Protein AF-A0A7C9AA60-F1 (afdb_monomer_lite)

Organism: Opuntia streptacantha (NCBI:txid393608)

Sequence (147 aa):
KLLANQEEDEIRQLATLLIEKQLRKLEIKLSYFTEMEHGIMKVREQLERSRQKLFSERAQIIASRLGLSASSSRVLPSSFPMNRMPPALLSSMLRPPMTMAAQRPSVPRPVMTLAPLTANTAVPPEASGVSMQPSASEKPSASVGTN

Foldseek 3Di:
DVVVVVVVVVVVVVVVVVVVVVVVVVVVVVVVVVVVVVVVVVVVVVVVVVVVVVVVVVVCVVCVVVVVHPPDDPDDDDDDDDDDDDPPDDPPDDDDDDDDDPDDPDDDDDDDPDDDDDDDDDDDDDDDDDDDDDDDDDDDDDDDDDD

Structure (mmCIF, N/CA/C/O backbone):
data_AF-A0A7C9AA60-F1
#
_entry.id   AF-A0A7C9AA60-F1
#
loop_
_atom_site.group_PDB
_atom_site.id
_atom_site.type_symbol
_atom_site.label_atom_id
_atom_site.label_alt_id
_atom_site.label_comp_id
_atom_site.label_asym_id
_atom_site.label_entity_id
_atom_site.label_seq_id
_atom_site.pdbx_PDB_ins_code
_atom_site.Cartn_x
_atom_site.Cartn_y
_atom_site.Cartn_z
_atom_site.occupancy
_atom_site.B_iso_or_equiv
_atom_site.auth_seq_id
_atom_site.auth_comp_id
_atom_site.auth_asym_id
_atom_site.auth_atom_id
_atom_site.pdb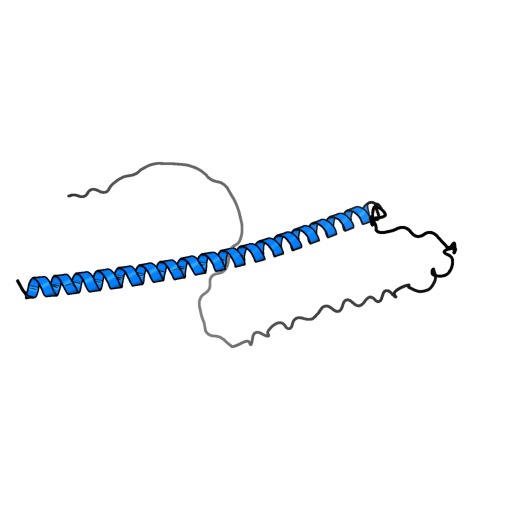x_PDB_model_num
ATOM 1 N N . LYS A 1 1 ? 27.896 5.369 -37.704 1.00 73.44 1 LYS A N 1
ATOM 2 C CA . LYS A 1 1 ? 26.436 5.639 -37.752 1.00 73.44 1 LYS A CA 1
ATOM 3 C C . LYS A 1 1 ? 25.629 4.430 -37.284 1.00 73.44 1 LYS A C 1
ATOM 5 O O . LYS A 1 1 ? 24.898 4.590 -36.330 1.00 73.44 1 LYS A O 1
ATOM 10 N N . LEU A 1 2 ? 25.827 3.229 -37.845 1.00 90.94 2 LEU A N 1
ATOM 11 C CA . LEU A 1 2 ? 25.106 2.019 -37.407 1.00 90.94 2 LEU A CA 1
ATOM 12 C C . LEU A 1 2 ? 25.273 1.696 -35.907 1.00 90.94 2 LEU A C 1
ATOM 14 O O . LEU A 1 2 ? 24.281 1.472 -35.231 1.00 90.94 2 LEU A O 1
ATOM 18 N N . LEU A 1 3 ? 26.506 1.750 -35.385 1.00 94.75 3 LEU A N 1
ATOM 19 C CA . LEU A 1 3 ? 26.777 1.504 -33.958 1.00 94.75 3 LEU A CA 1
ATOM 20 C C . LEU A 1 3 ? 26.076 2.506 -33.030 1.00 94.75 3 LEU A C 1
ATOM 22 O O . LEU A 1 3 ? 25.546 2.112 -32.004 1.00 94.75 3 LEU A O 1
ATOM 26 N N . ALA A 1 4 ? 26.033 3.782 -33.421 1.00 96.38 4 ALA A N 1
ATOM 27 C CA . ALA A 1 4 ? 25.366 4.815 -32.632 1.00 96.38 4 ALA A CA 1
ATOM 28 C C . ALA A 1 4 ? 23.845 4.596 -32.573 1.00 96.38 4 ALA A C 1
ATOM 30 O O . ALA A 1 4 ? 23.244 4.793 -31.527 1.00 96.38 4 ALA A O 1
ATOM 31 N N . ASN A 1 5 ? 23.231 4.136 -33.670 1.00 97.12 5 ASN A N 1
ATOM 32 C CA . ASN A 1 5 ? 21.804 3.804 -33.681 1.00 97.12 5 ASN A CA 1
ATOM 33 C C . ASN A 1 5 ? 21.502 2.584 -32.795 1.00 97.12 5 ASN A C 1
ATOM 35 O O . ASN A 1 5 ? 20.514 2.582 -32.075 1.00 97.12 5 ASN A O 1
ATOM 39 N N . GLN A 1 6 ? 22.373 1.569 -32.826 1.00 97.69 6 GLN A N 1
ATOM 40 C CA . GLN A 1 6 ? 22.241 0.389 -31.969 1.00 97.69 6 GLN A CA 1
ATOM 41 C C . GLN A 1 6 ? 22.326 0.761 -30.481 1.00 97.69 6 GLN A C 1
ATOM 43 O O . GLN A 1 6 ? 21.500 0.323 -29.688 1.00 97.69 6 GLN A O 1
ATOM 48 N N . GLU A 1 7 ? 23.297 1.599 -30.109 1.00 97.81 7 GLU A N 1
ATOM 49 C CA . GLU A 1 7 ? 23.433 2.103 -28.739 1.00 97.81 7 GLU A CA 1
ATOM 50 C C . GLU A 1 7 ? 22.206 2.925 -28.317 1.00 97.81 7 GLU A C 1
ATOM 52 O O . GLU A 1 7 ? 21.698 2.771 -27.208 1.00 97.81 7 GLU A O 1
ATOM 57 N N . GLU A 1 8 ? 21.683 3.767 -29.211 1.00 97.81 8 GLU A N 1
ATOM 58 C CA . GLU A 1 8 ? 20.472 4.539 -28.945 1.00 97.81 8 GLU A CA 1
ATOM 59 C C . GLU A 1 8 ? 19.259 3.631 -28.683 1.00 97.81 8 GLU A C 1
ATOM 61 O O . GLU A 1 8 ? 18.497 3.877 -27.743 1.00 97.81 8 GLU A O 1
ATOM 66 N N . ASP A 1 9 ? 19.099 2.558 -29.456 1.00 98.19 9 ASP A N 1
ATOM 67 C CA . ASP A 1 9 ? 18.027 1.581 -29.257 1.00 98.19 9 ASP A CA 1
ATOM 68 C C . ASP A 1 9 ? 18.186 0.811 -27.935 1.00 98.19 9 ASP A C 1
ATOM 70 O O . ASP A 1 9 ? 17.203 0.612 -27.215 1.00 98.19 9 ASP A O 1
ATOM 74 N N . GLU A 1 10 ? 19.412 0.449 -27.551 1.00 98.38 10 GLU A N 1
ATOM 75 C CA . GLU A 1 10 ? 19.703 -0.186 -26.259 1.00 98.38 10 GLU A CA 1
ATOM 76 C C . GLU A 1 10 ? 19.392 0.743 -25.079 1.00 98.38 10 GLU A C 1
ATOM 78 O O . GLU A 1 10 ? 18.763 0.323 -24.101 1.00 98.38 10 GLU A O 1
ATOM 83 N N . ILE A 1 11 ? 19.756 2.025 -25.178 1.00 98.50 11 ILE A N 1
ATOM 84 C CA . ILE A 1 11 ? 19.422 3.039 -24.170 1.00 98.50 11 ILE A CA 1
ATOM 85 C C . ILE A 1 11 ? 17.905 3.190 -24.056 1.00 98.50 11 ILE A C 1
ATOM 87 O O . ILE A 1 11 ? 17.373 3.211 -22.942 1.00 98.50 11 ILE A O 1
ATOM 91 N N . ARG A 1 12 ? 17.188 3.262 -25.184 1.00 98.56 12 ARG A N 1
ATOM 92 C CA . ARG A 1 12 ? 15.719 3.345 -25.198 1.00 98.56 12 ARG A CA 1
ATOM 93 C C . ARG A 1 12 ? 15.087 2.113 -24.556 1.00 98.56 12 ARG A C 1
ATOM 95 O O . ARG A 1 12 ? 14.183 2.258 -23.734 1.00 98.56 12 ARG A O 1
ATOM 102 N N . GLN A 1 13 ? 15.574 0.914 -24.871 1.00 98.69 13 GLN A N 1
ATOM 103 C CA . GLN A 1 13 ? 15.080 -0.327 -24.275 1.00 98.69 13 GLN A CA 1
ATOM 104 C C . GLN A 1 13 ? 15.310 -0.350 -22.760 1.00 98.69 13 GLN A C 1
ATOM 106 O O . GLN A 1 13 ? 14.400 -0.686 -21.996 1.00 98.69 13 GLN A O 1
ATOM 111 N N . LEU A 1 14 ? 16.503 0.045 -22.313 1.00 98.75 14 LEU A N 1
ATOM 112 C CA . LEU A 1 14 ? 16.834 0.106 -20.895 1.00 98.75 14 LEU A CA 1
ATOM 113 C C . LEU A 1 14 ? 15.979 1.146 -20.161 1.00 98.75 14 LEU A C 1
ATOM 115 O O . LEU A 1 14 ? 15.502 0.871 -19.058 1.00 98.75 14 LEU A O 1
ATOM 119 N N . ALA A 1 15 ? 15.748 2.310 -20.770 1.00 98.81 15 ALA A N 1
ATOM 120 C CA . ALA A 1 15 ? 14.892 3.354 -20.220 1.00 98.81 15 ALA A CA 1
ATOM 121 C C . ALA A 1 15 ? 13.445 2.867 -20.055 1.00 98.81 15 ALA A C 1
ATOM 123 O O . ALA A 1 15 ? 12.875 3.027 -18.975 1.00 98.81 15 ALA A O 1
ATOM 124 N N . THR A 1 16 ? 12.876 2.202 -21.066 1.00 98.75 16 THR A N 1
ATOM 125 C CA . THR A 1 16 ? 11.539 1.593 -20.971 1.00 98.75 16 THR A CA 1
ATOM 126 C C . THR A 1 16 ? 11.479 0.565 -19.844 1.00 98.75 16 THR A C 1
ATOM 128 O O . THR A 1 16 ? 10.604 0.650 -18.982 1.00 98.75 16 THR A O 1
ATOM 131 N N . LEU A 1 17 ? 12.451 -0.351 -19.770 1.00 98.75 17 LEU A N 1
ATOM 132 C CA . LEU A 1 17 ? 12.504 -1.363 -18.711 1.00 98.75 17 LEU A CA 1
ATOM 133 C C . LEU A 1 17 ? 12.617 -0.733 -17.314 1.00 98.75 17 LEU A C 1
ATOM 135 O O . LEU A 1 17 ? 12.026 -1.224 -16.347 1.00 98.75 17 LEU A O 1
ATOM 139 N N . LEU A 1 18 ? 13.392 0.345 -17.183 1.00 98.88 18 LEU A N 1
ATOM 140 C CA . LEU A 1 18 ? 13.520 1.081 -15.932 1.00 98.88 18 LEU A CA 1
ATOM 141 C C . LEU A 1 18 ? 12.183 1.710 -15.534 1.00 98.88 18 LEU A C 1
ATOM 143 O O . LEU A 1 18 ? 11.768 1.545 -14.387 1.00 98.88 18 LEU A O 1
ATOM 147 N N . ILE A 1 19 ? 11.501 2.382 -16.466 1.00 98.81 19 ILE A N 1
ATOM 148 C CA . ILE A 1 19 ? 10.189 2.999 -16.234 1.00 98.81 19 ILE A CA 1
ATOM 149 C C . ILE A 1 19 ? 9.179 1.943 -15.786 1.00 98.81 19 ILE A C 1
ATOM 151 O O . ILE A 1 19 ? 8.542 2.120 -14.749 1.00 98.81 19 ILE A O 1
ATOM 155 N N . GLU A 1 20 ? 9.085 0.815 -16.490 1.00 98.81 20 GLU A N 1
ATOM 156 C CA . GLU A 1 20 ? 8.181 -0.285 -16.133 1.00 98.81 20 GLU A CA 1
ATOM 157 C C . GLU A 1 20 ? 8.448 -0.819 -14.722 1.00 98.81 20 GLU A C 1
ATOM 159 O O . GLU A 1 20 ? 7.523 -1.020 -13.930 1.00 98.81 20 GLU A O 1
ATOM 164 N N . LYS A 1 21 ? 9.722 -1.021 -14.364 1.00 98.81 21 LYS A N 1
ATOM 165 C CA . LYS A 1 21 ? 10.095 -1.478 -13.019 1.00 98.81 21 LYS A CA 1
ATOM 166 C C . LYS A 1 21 ? 9.738 -0.455 -11.946 1.00 98.81 21 LYS A C 1
ATOM 168 O O . LYS A 1 21 ? 9.268 -0.848 -10.877 1.00 98.81 21 LYS A O 1
ATOM 173 N N . GLN A 1 22 ? 9.962 0.835 -12.200 1.00 98.88 22 GLN A N 1
ATOM 174 C CA . GLN A 1 22 ? 9.597 1.882 -11.244 1.00 98.88 22 GLN A CA 1
ATOM 175 C C . GLN A 1 22 ? 8.081 2.004 -11.099 1.00 98.88 22 GLN A C 1
ATOM 177 O O . GLN A 1 22 ? 7.600 2.125 -9.973 1.00 98.88 22 GLN A O 1
ATOM 182 N N . LEU A 1 23 ? 7.329 1.889 -12.194 1.00 98.88 23 LEU A N 1
ATOM 183 C CA . LEU A 1 23 ? 5.871 1.893 -12.158 1.00 98.88 23 LEU A CA 1
ATOM 184 C C . LEU A 1 23 ? 5.347 0.727 -11.316 1.00 98.88 23 LEU A C 1
ATOM 186 O O . LEU A 1 23 ? 4.635 0.957 -10.342 1.00 98.88 23 LEU A O 1
ATOM 190 N N . ARG A 1 24 ? 5.817 -0.498 -11.579 1.00 98.88 24 ARG A N 1
ATOM 191 C CA . ARG A 1 24 ? 5.449 -1.682 -10.784 1.00 98.88 24 ARG A CA 1
ATOM 192 C C . ARG A 1 24 ? 5.780 -1.513 -9.301 1.00 98.88 24 ARG A C 1
ATOM 194 O O . ARG A 1 24 ? 5.014 -1.914 -8.429 1.00 98.88 24 ARG A O 1
ATOM 201 N N . LYS A 1 25 ? 6.927 -0.906 -8.986 1.00 98.88 25 LYS A N 1
ATOM 202 C CA . LYS A 1 25 ? 7.321 -0.623 -7.599 1.00 98.88 25 LYS A CA 1
ATOM 203 C C . LYS A 1 25 ? 6.346 0.343 -6.917 1.00 98.88 25 LYS A C 1
ATOM 205 O O . LYS A 1 25 ? 6.072 0.174 -5.728 1.00 98.88 25 LYS A O 1
ATOM 210 N N . LEU A 1 26 ? 5.840 1.346 -7.637 1.00 98.88 26 LEU A N 1
ATOM 211 C CA . LEU A 1 26 ? 4.831 2.273 -7.122 1.00 98.88 26 LEU A CA 1
ATOM 212 C C . LEU A 1 26 ? 3.471 1.595 -6.958 1.00 98.88 26 LEU A C 1
ATOM 214 O O . LEU A 1 26 ? 2.864 1.757 -5.906 1.00 98.88 26 LEU A O 1
ATOM 218 N N . GLU A 1 27 ? 3.038 0.789 -7.925 1.00 98.69 27 GLU A N 1
ATOM 219 C CA . GLU A 1 27 ? 1.785 0.024 -7.851 1.00 98.69 27 GLU A CA 1
ATOM 220 C C . GLU A 1 27 ? 1.746 -0.872 -6.608 1.00 98.69 27 GLU A C 1
ATOM 222 O O . GLU A 1 27 ? 0.802 -0.809 -5.820 1.00 98.69 27 GLU A O 1
ATOM 227 N N . ILE A 1 28 ? 2.817 -1.636 -6.367 1.00 98.81 28 ILE A N 1
ATOM 228 C CA . ILE A 1 28 ? 2.934 -2.494 -5.179 1.00 98.81 28 ILE A CA 1
ATOM 229 C C . ILE A 1 28 ? 2.897 -1.654 -3.898 1.00 98.81 28 ILE A C 1
ATOM 231 O O . ILE A 1 28 ? 2.203 -1.999 -2.942 1.00 98.81 28 ILE A O 1
ATOM 235 N N . LYS A 1 29 ? 3.633 -0.536 -3.863 1.00 98.81 29 LYS A N 1
ATOM 236 C CA . LYS A 1 29 ? 3.668 0.336 -2.684 1.00 98.81 29 LYS A CA 1
ATOM 237 C C . LYS A 1 29 ? 2.288 0.935 -2.387 1.00 98.81 29 LYS A C 1
ATOM 239 O O . LYS A 1 29 ? 1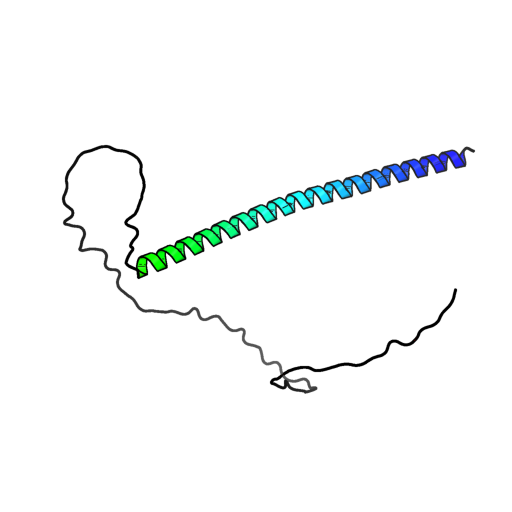.908 1.002 -1.223 1.00 98.81 29 LYS A O 1
ATOM 244 N N . LEU A 1 30 ? 1.545 1.349 -3.413 1.00 98.88 30 LEU A N 1
ATOM 245 C CA . LEU A 1 30 ? 0.189 1.881 -3.265 1.00 98.88 30 LEU A CA 1
ATOM 246 C C . LEU A 1 30 ? -0.783 0.813 -2.754 1.00 98.88 30 LEU A C 1
ATOM 248 O O . LEU A 1 30 ? -1.518 1.092 -1.811 1.00 98.88 30 LEU A O 1
ATOM 252 N N . SER A 1 31 ? -0.721 -0.416 -3.281 1.00 98.69 31 SER A N 1
ATOM 253 C CA . SER A 1 31 ? -1.513 -1.545 -2.763 1.00 98.69 31 SER A CA 1
ATOM 254 C C . SER A 1 31 ? -1.274 -1.760 -1.268 1.00 98.69 31 SER A C 1
ATOM 256 O O . SER A 1 31 ? -2.220 -1.863 -0.489 1.00 98.69 31 SER A O 1
ATOM 258 N N . TYR A 1 32 ? -0.007 -1.738 -0.845 1.00 98.69 32 TYR A N 1
ATOM 259 C CA . TYR A 1 32 ? 0.349 -1.899 0.563 1.00 98.69 32 TYR A CA 1
ATOM 260 C C . TYR A 1 32 ? -0.210 -0.777 1.451 1.00 98.69 32 TYR A C 1
ATOM 262 O O . TYR A 1 32 ? -0.674 -1.039 2.561 1.00 98.69 32 TYR A O 1
ATOM 270 N N . PHE A 1 33 ? -0.203 0.474 0.975 1.00 98.81 33 PHE A N 1
ATOM 271 C CA . PHE A 1 33 ? -0.826 1.579 1.707 1.00 98.81 33 PHE A CA 1
ATOM 272 C C . PHE A 1 33 ? -2.326 1.351 1.903 1.00 98.81 33 PHE A C 1
ATOM 274 O O . PHE A 1 33 ? -2.807 1.506 3.022 1.00 98.81 33 PHE A O 1
ATOM 281 N N . THR A 1 34 ? -3.043 0.906 0.871 1.00 98.56 34 THR A N 1
ATOM 282 C CA . THR A 1 34 ? -4.476 0.593 0.975 1.00 98.56 34 THR A CA 1
ATOM 283 C C . THR A 1 34 ? -4.750 -0.547 1.963 1.00 98.56 34 THR A C 1
ATOM 285 O O . THR A 1 34 ? -5.676 -0.466 2.773 1.00 98.56 34 THR A O 1
ATOM 288 N N . GLU A 1 35 ? -3.931 -1.600 1.958 1.00 98.50 35 GLU A N 1
ATOM 289 C CA . GLU A 1 35 ? -4.039 -2.696 2.930 1.00 98.50 35 GLU A CA 1
ATOM 290 C C . GLU A 1 35 ? -3.802 -2.214 4.369 1.00 98.50 35 GLU A C 1
ATOM 292 O O . GLU A 1 35 ? -4.537 -2.586 5.292 1.00 98.50 35 GLU A O 1
ATOM 297 N N . MET A 1 36 ? -2.808 -1.346 4.567 1.00 98.75 36 MET A N 1
ATOM 298 C CA . MET A 1 36 ? -2.508 -0.750 5.866 1.00 98.75 36 MET A CA 1
ATOM 299 C C . MET A 1 36 ? -3.638 0.169 6.347 1.00 98.75 36 MET A C 1
ATOM 301 O O . MET A 1 36 ? -4.022 0.089 7.513 1.00 98.75 36 MET A O 1
ATOM 305 N N . GLU A 1 37 ? -4.204 1.004 5.473 1.00 98.56 37 GLU A N 1
ATOM 306 C CA . GLU A 1 37 ? -5.353 1.863 5.787 1.00 98.56 37 GLU A CA 1
ATOM 307 C C . GLU A 1 37 ? -6.557 1.037 6.249 1.00 98.56 37 GLU A C 1
ATOM 309 O O . GLU A 1 37 ? -7.158 1.340 7.284 1.00 98.56 37 GLU A O 1
ATOM 314 N N . HIS A 1 38 ? -6.858 -0.066 5.560 1.00 98.69 38 HIS A N 1
ATOM 315 C CA . HIS A 1 38 ? -7.899 -1.008 5.983 1.00 98.69 38 HIS A CA 1
ATOM 316 C C . HIS A 1 38 ? -7.605 -1.623 7.357 1.00 98.69 38 HIS A C 1
ATOM 318 O O . HIS A 1 38 ? -8.492 -1.724 8.211 1.00 98.69 38 HIS A O 1
ATOM 324 N N . GLY A 1 39 ? -6.350 -2.005 7.605 1.00 98.69 39 GLY A N 1
ATOM 325 C CA . GLY A 1 39 ? -5.897 -2.486 8.910 1.00 98.69 39 GLY A CA 1
ATOM 326 C C . GLY A 1 39 ? -6.121 -1.456 10.021 1.00 98.69 39 GLY A C 1
ATOM 327 O O . GLY A 1 39 ? -6.712 -1.775 11.057 1.00 98.69 39 GLY A O 1
ATOM 328 N N . ILE A 1 40 ? -5.725 -0.204 9.788 1.00 98.75 40 ILE A N 1
ATOM 329 C CA . ILE A 1 40 ? -5.906 0.913 10.725 1.00 98.75 40 ILE A CA 1
ATOM 330 C C . ILE A 1 40 ? -7.394 1.167 10.987 1.00 98.75 40 ILE A C 1
ATOM 332 O O . ILE A 1 40 ? -7.787 1.335 12.143 1.00 98.75 40 ILE A O 1
ATOM 336 N N . MET A 1 41 ? -8.240 1.143 9.952 1.00 98.62 41 MET A N 1
ATOM 337 C CA . MET A 1 41 ? -9.689 1.306 10.105 1.00 98.62 41 MET A CA 1
ATOM 338 C C . MET A 1 41 ? -10.288 0.243 11.028 1.00 98.62 41 MET A C 1
ATOM 340 O O . MET A 1 41 ? -11.047 0.585 11.938 1.00 98.62 41 MET A O 1
ATOM 344 N N . LYS A 1 42 ? -9.905 -1.027 10.859 1.00 98.56 42 LYS A N 1
ATOM 345 C CA . LYS A 1 42 ? -10.358 -2.119 11.734 1.00 98.56 42 LYS A CA 1
ATOM 346 C C . LYS A 1 42 ? -9.907 -1.924 13.176 1.00 98.56 42 LYS A C 1
ATOM 348 O O . LYS A 1 42 ? -10.713 -2.082 14.091 1.00 98.56 42 LYS A O 1
ATOM 353 N N . VAL A 1 43 ? -8.641 -1.570 13.397 1.00 98.69 43 VAL A N 1
ATOM 354 C CA . VAL A 1 43 ? -8.112 -1.328 14.750 1.00 98.69 43 VAL A CA 1
ATOM 355 C C . VAL A 1 43 ? -8.841 -0.161 15.414 1.00 98.69 43 VAL A C 1
ATOM 357 O O . VAL A 1 43 ? -9.265 -0.284 16.563 1.00 98.69 43 VAL A O 1
ATOM 360 N N . ARG A 1 44 ? -9.060 0.939 14.686 1.00 98.62 44 ARG A N 1
ATOM 361 C CA . ARG A 1 44 ? -9.828 2.094 15.168 1.00 98.62 44 ARG A CA 1
ATOM 362 C C . ARG A 1 44 ? -11.248 1.702 15.567 1.00 98.62 44 ARG A C 1
ATOM 364 O O . ARG A 1 44 ? -11.720 2.117 16.621 1.00 98.62 44 ARG A O 1
ATOM 371 N N . GLU A 1 45 ? -11.923 0.896 14.757 1.00 98.56 45 GLU A N 1
ATOM 372 C CA . GLU A 1 45 ? -13.279 0.436 15.053 1.00 98.56 45 GLU A CA 1
ATOM 373 C C . GLU A 1 45 ? -13.322 -0.444 16.315 1.00 98.56 45 GLU A C 1
ATOM 375 O O . GLU A 1 45 ? -14.178 -0.256 17.179 1.00 98.56 45 GLU A O 1
ATOM 380 N N . GLN A 1 46 ? -12.372 -1.374 16.471 1.00 98.62 46 GLN A N 1
ATOM 381 C CA . GLN A 1 46 ? -12.260 -2.197 17.682 1.00 98.62 46 GLN A CA 1
ATOM 382 C C . GLN A 1 46 ? -11.987 -1.351 18.929 1.00 98.62 46 GLN A C 1
ATOM 384 O O . GLN A 1 46 ? -12.615 -1.563 19.970 1.00 98.62 46 GLN A O 1
ATOM 389 N N . LEU A 1 47 ? -11.087 -0.372 18.815 1.00 98.81 47 LEU A N 1
ATOM 390 C CA . LEU A 1 47 ? -10.778 0.567 19.886 1.00 98.81 47 LEU A CA 1
ATOM 391 C C . LEU A 1 47 ? -12.031 1.336 20.315 1.00 98.81 47 LEU A C 1
ATOM 393 O O . LEU A 1 47 ? -12.334 1.386 21.506 1.00 98.81 47 LEU A O 1
ATOM 397 N N . GLU A 1 48 ? -12.781 1.892 19.363 1.00 98.62 48 GLU A N 1
ATOM 398 C CA . GLU A 1 48 ? -13.972 2.687 19.665 1.00 98.62 48 GLU A CA 1
ATOM 399 C C . GLU A 1 48 ? -15.082 1.834 20.294 1.00 98.62 48 GLU A C 1
ATOM 401 O O . GLU A 1 48 ? -15.706 2.251 21.270 1.00 98.62 48 GLU A O 1
ATOM 406 N N . ARG A 1 49 ? -15.279 0.593 19.826 1.00 98.62 49 ARG A N 1
ATOM 407 C CA . ARG A 1 49 ? -16.220 -0.343 20.467 1.00 98.62 49 ARG A CA 1
ATOM 408 C C . ARG A 1 49 ? -15.820 -0.663 21.908 1.00 98.62 49 ARG A C 1
ATOM 410 O O . ARG A 1 49 ? -16.674 -0.649 22.794 1.00 98.62 49 ARG A O 1
ATOM 417 N N . SER A 1 50 ? -14.537 -0.929 22.158 1.00 98.62 50 SER A N 1
ATOM 418 C CA . SER A 1 50 ? -14.021 -1.194 23.509 1.00 98.62 50 SER A CA 1
ATOM 419 C C . SER A 1 50 ? -14.184 0.024 24.423 1.00 98.62 50 SER A C 1
ATOM 421 O O . SER A 1 50 ? -14.668 -0.091 25.552 1.00 98.62 50 SER A O 1
ATOM 423 N N . ARG A 1 51 ? -13.875 1.217 23.902 1.00 98.69 51 ARG A N 1
ATOM 424 C CA . ARG A 1 51 ? -14.074 2.501 24.579 1.00 98.69 51 ARG A CA 1
ATOM 425 C C . ARG A 1 51 ? -15.538 2.699 24.974 1.00 98.69 51 ARG A C 1
ATOM 427 O O . ARG A 1 51 ? -15.814 2.976 26.140 1.00 98.69 51 ARG A O 1
ATOM 434 N N . GLN A 1 52 ? -16.473 2.511 24.043 1.00 98.62 52 GLN A N 1
ATOM 435 C CA . GLN A 1 52 ? -17.905 2.655 24.310 1.00 98.62 52 GLN A CA 1
ATOM 436 C C . GLN A 1 52 ? -18.400 1.646 25.351 1.00 98.62 52 GLN A C 1
ATOM 438 O O . GLN A 1 52 ? -19.150 2.012 26.258 1.00 98.62 52 GLN A O 1
ATOM 443 N N . LYS A 1 53 ? -17.942 0.391 25.266 1.00 98.44 53 LYS A N 1
ATOM 444 C CA . LYS A 1 53 ? -18.253 -0.643 26.257 1.00 98.44 53 LYS A CA 1
ATOM 445 C C . LYS A 1 53 ? -17.797 -0.215 27.652 1.00 98.44 53 LYS A C 1
ATOM 447 O O . LYS A 1 53 ? -18.617 -0.193 28.568 1.00 98.44 53 LYS A O 1
ATOM 452 N N . LEU A 1 54 ? -16.548 0.226 27.797 1.00 98.50 54 LEU A N 1
ATOM 453 C CA . LEU A 1 54 ? -16.014 0.697 29.075 1.00 98.50 54 LEU A CA 1
ATOM 454 C C . LEU A 1 54 ? -16.811 1.884 29.638 1.00 98.50 54 LEU A C 1
ATOM 456 O O . LEU A 1 54 ? -17.093 1.924 30.835 1.00 98.50 54 LEU A O 1
ATOM 460 N N . PHE A 1 55 ? -17.197 2.850 28.799 1.00 98.38 55 PHE A N 1
ATOM 461 C CA . PHE A 1 55 ? -18.036 3.967 29.241 1.00 98.38 55 PHE A CA 1
ATOM 462 C C . PHE A 1 55 ? -19.421 3.512 29.697 1.00 98.38 55 PHE A C 1
ATOM 464 O O . PHE A 1 55 ? -19.904 3.990 30.724 1.00 98.38 55 PHE A O 1
ATOM 471 N N . SER A 1 56 ? -20.037 2.568 28.985 1.00 97.75 56 SER A N 1
ATOM 472 C CA . SER A 1 56 ? -21.336 2.015 29.369 1.00 97.75 56 SER A CA 1
ATOM 473 C C . SER A 1 56 ? -21.274 1.258 30.700 1.00 97.75 56 SER A C 1
ATOM 475 O O . SER A 1 56 ? -22.125 1.470 31.562 1.00 97.75 56 SER A O 1
ATOM 477 N N . GLU A 1 57 ? -20.224 0.462 30.924 1.00 97.62 57 GLU A N 1
ATOM 478 C CA . GLU A 1 57 ? -19.988 -0.245 32.186 1.00 97.62 57 GLU A CA 1
ATOM 479 C C . GLU A 1 57 ? -19.784 0.746 33.334 1.00 97.62 57 GLU A C 1
ATOM 481 O O . GLU A 1 57 ? -20.413 0.629 34.386 1.00 97.62 57 GLU A O 1
ATOM 486 N N . ARG A 1 58 ? -18.969 1.787 33.118 1.00 97.75 58 ARG A N 1
ATOM 487 C CA . ARG A 1 58 ? -18.774 2.864 34.098 1.00 97.75 58 ARG A CA 1
ATOM 488 C C . ARG A 1 58 ? -20.087 3.566 34.440 1.00 97.75 58 ARG A C 1
ATOM 490 O O . ARG A 1 58 ? -20.359 3.782 35.619 1.00 97.75 58 ARG A O 1
ATOM 497 N N . ALA A 1 59 ? -20.915 3.883 33.446 1.00 96.25 59 ALA A N 1
ATOM 498 C CA . ALA A 1 59 ? -22.217 4.506 33.667 1.00 96.25 59 ALA A CA 1
ATOM 499 C C . ALA A 1 59 ? -23.154 3.600 34.485 1.00 96.25 59 ALA A C 1
ATOM 501 O O . ALA A 1 59 ? -23.793 4.076 35.421 1.00 96.25 59 ALA A O 1
ATOM 502 N N . GLN A 1 60 ? -23.184 2.292 34.205 1.00 95.69 60 GLN A N 1
ATOM 503 C CA . GLN A 1 60 ? -23.977 1.319 34.969 1.00 95.69 60 GLN A CA 1
ATOM 504 C C . GLN A 1 60 ? -23.501 1.178 36.422 1.00 95.69 60 GLN A C 1
ATOM 506 O O . GLN A 1 60 ? -24.322 1.099 37.340 1.00 95.69 60 GLN A O 1
ATOM 511 N N . ILE A 1 61 ? -22.186 1.194 36.663 1.00 95.81 61 ILE A N 1
ATOM 512 C CA . ILE A 1 61 ? -21.619 1.175 38.021 1.00 95.81 61 ILE A CA 1
ATOM 513 C C . ILE A 1 61 ? -22.026 2.436 38.795 1.00 95.81 61 ILE A C 1
ATOM 515 O O . ILE A 1 61 ? -22.385 2.351 39.966 1.00 95.81 61 ILE A O 1
ATOM 519 N N . ILE A 1 62 ? -21.995 3.611 38.164 1.00 96.06 62 ILE A N 1
ATOM 520 C CA . ILE A 1 62 ? -22.401 4.866 38.815 1.00 96.06 62 ILE A CA 1
ATOM 521 C C . ILE A 1 62 ? -23.906 4.855 39.106 1.00 96.06 62 ILE A C 1
ATOM 523 O O . ILE A 1 62 ? -24.316 5.151 40.227 1.00 96.06 62 ILE A O 1
ATOM 527 N N . ALA A 1 63 ? -24.724 4.458 38.131 1.00 94.38 63 ALA A N 1
ATOM 528 C CA . ALA A 1 63 ? -26.176 4.402 38.260 1.00 94.38 63 ALA A CA 1
ATOM 529 C C . ALA A 1 63 ? -26.623 3.445 39.381 1.00 94.38 63 ALA A C 1
ATOM 531 O O . ALA A 1 63 ? -27.413 3.826 40.244 1.00 94.38 63 ALA A O 1
ATOM 532 N N . SER A 1 64 ? -26.041 2.241 39.436 1.00 92.62 64 SER A N 1
ATOM 533 C CA . SER A 1 64 ? -26.305 1.270 40.509 1.00 92.62 64 SER A CA 1
ATOM 534 C C . SER A 1 64 ? -25.908 1.784 41.896 1.00 92.62 64 SER A C 1
ATOM 536 O O . SER A 1 64 ? -26.646 1.565 42.854 1.00 92.62 64 SER A O 1
ATOM 538 N N . ARG A 1 65 ? -24.796 2.521 42.017 1.00 93.31 65 ARG A N 1
ATOM 539 C CA . ARG A 1 65 ? -24.362 3.128 43.290 1.00 93.31 65 ARG A CA 1
ATOM 540 C C . ARG A 1 65 ? -25.252 4.279 43.750 1.00 93.31 65 ARG A C 1
ATOM 542 O O . ARG A 1 65 ? -25.423 4.460 44.948 1.00 93.31 65 ARG A O 1
ATOM 549 N N . LEU A 1 66 ? -25.815 5.044 42.818 1.00 93.69 66 LEU A N 1
ATOM 550 C CA . LEU A 1 66 ? -26.726 6.153 43.116 1.00 93.69 66 LEU A CA 1
ATOM 551 C C . LEU A 1 66 ? -28.174 5.695 43.359 1.00 93.69 66 LEU A C 1
ATOM 553 O O . LEU A 1 66 ? -29.052 6.533 43.543 1.00 93.69 66 LEU A O 1
ATOM 557 N N . GLY A 1 67 ? -28.456 4.388 43.316 1.00 81.00 67 GLY A N 1
ATOM 558 C CA . GLY A 1 67 ? -29.828 3.871 43.388 1.00 81.00 67 GLY A CA 1
ATOM 559 C C . GLY A 1 67 ? -30.675 4.220 42.158 1.00 81.00 67 GLY A C 1
ATOM 560 O O . GLY A 1 67 ? -31.870 3.933 42.124 1.00 81.00 67 GLY A O 1
ATOM 561 N N . LEU A 1 68 ? -30.054 4.783 41.118 1.00 76.12 68 LEU A N 1
ATOM 562 C CA . LEU A 1 68 ? -30.641 5.039 39.810 1.00 76.12 68 LEU A CA 1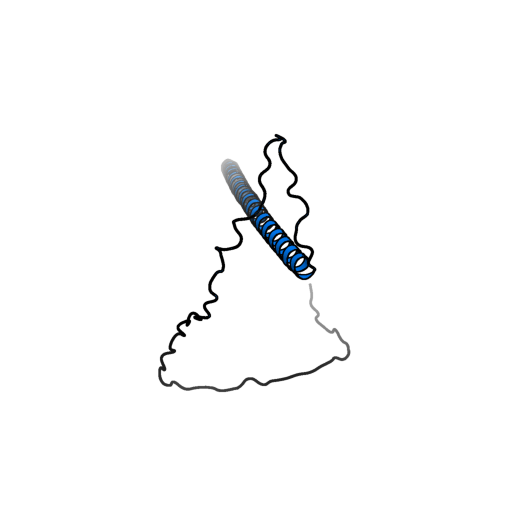
ATOM 563 C C . LEU A 1 68 ? -30.596 3.732 39.010 1.00 76.12 68 LEU A C 1
ATOM 565 O O . LEU A 1 68 ? -29.926 3.628 37.986 1.00 76.12 68 LEU A O 1
ATOM 569 N N . SER A 1 69 ? -31.246 2.680 39.514 1.00 59.56 69 SER A N 1
ATOM 570 C CA . SER A 1 69 ? -31.393 1.448 38.740 1.00 59.56 69 SER A CA 1
ATOM 571 C C . SER A 1 69 ? -32.119 1.786 37.439 1.00 59.56 69 SE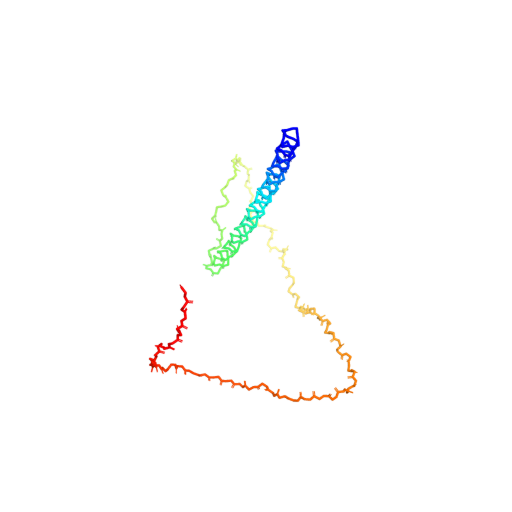R A C 1
ATOM 573 O O . SER A 1 69 ? -33.080 2.556 37.450 1.00 59.56 69 SER A O 1
ATOM 575 N N . ALA A 1 70 ? -31.628 1.258 36.317 1.00 60.53 70 ALA A N 1
ATOM 576 C CA . ALA A 1 70 ? -32.109 1.541 34.971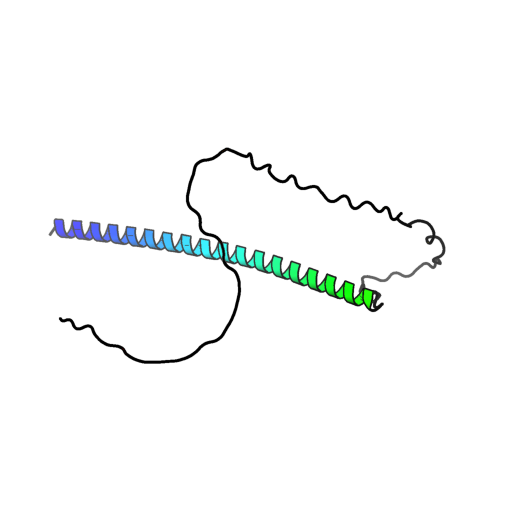 1.00 60.53 70 ALA A CA 1
ATOM 577 C C . ALA A 1 70 ? -33.550 1.033 34.750 1.00 60.53 70 ALA A C 1
ATOM 579 O O . ALA A 1 70 ? -33.783 0.078 34.017 1.00 60.53 70 ALA A O 1
ATOM 580 N N . SER A 1 71 ? -34.534 1.694 35.359 1.00 54.62 71 SER A N 1
ATOM 581 C CA . SER A 1 71 ? -35.953 1.578 35.009 1.00 54.62 71 SER A CA 1
ATOM 582 C C . SER A 1 71 ? -36.323 2.456 33.811 1.00 54.62 71 SER A C 1
ATOM 584 O O . SER A 1 71 ? -37.483 2.492 33.414 1.00 54.62 71 SER A O 1
ATOM 586 N N . SER A 1 72 ? -35.365 3.154 33.197 1.00 53.28 72 SER A N 1
ATOM 587 C CA . SER A 1 72 ? -35.644 3.995 32.038 1.00 53.28 72 SER A CA 1
ATOM 588 C C . SER A 1 72 ? -35.276 3.283 30.740 1.00 53.28 72 SER A C 1
ATOM 590 O O . SER A 1 72 ? -34.113 3.208 30.353 1.00 53.28 72 SER A O 1
ATOM 592 N N . SER A 1 73 ? -36.329 2.824 30.058 1.00 48.16 73 SER A N 1
ATOM 593 C CA . SER A 1 73 ? -36.414 2.757 28.599 1.00 48.16 73 SER A CA 1
ATOM 594 C C . SER A 1 73 ? -35.748 1.564 27.897 1.00 48.16 73 SER A C 1
ATOM 596 O O . SER A 1 73 ? -34.806 1.695 27.119 1.00 48.16 73 SER A O 1
ATOM 598 N N . ARG A 1 74 ? -36.362 0.381 28.039 1.00 52.56 74 ARG A N 1
ATOM 599 C CA . ARG A 1 74 ? -36.585 -0.454 26.847 1.00 52.56 74 ARG A CA 1
ATOM 600 C C . ARG A 1 74 ? -37.733 0.172 26.047 1.00 52.56 74 ARG A C 1
ATOM 602 O O . ARG A 1 74 ? -38.894 -0.146 26.285 1.00 52.56 74 ARG A O 1
ATOM 609 N N . VAL A 1 75 ? -37.428 1.092 25.136 1.00 48.09 75 VAL A N 1
ATOM 610 C CA . VAL A 1 75 ? -38.390 1.567 24.129 1.00 48.09 75 VAL A CA 1
ATOM 611 C C . VAL A 1 75 ? -38.538 0.489 23.044 1.00 48.09 75 VAL A C 1
ATOM 613 O O . VAL A 1 75 ? -37.663 0.351 22.201 1.00 48.09 75 VAL A O 1
ATOM 616 N N . LEU A 1 76 ? -39.655 -0.256 23.149 1.00 51.84 76 LEU A N 1
ATOM 617 C CA . LEU A 1 76 ? -40.551 -0.810 22.101 1.00 51.84 76 LEU A CA 1
ATOM 618 C C . LEU A 1 76 ? -39.995 -1.833 21.065 1.00 51.84 76 LEU A C 1
ATOM 620 O O . LEU A 1 76 ? -38.849 -1.727 20.642 1.00 51.84 76 LEU A O 1
ATOM 624 N N . PRO A 1 77 ? -40.804 -2.847 20.651 1.00 50.00 77 PRO A N 1
ATOM 625 C CA . PRO A 1 77 ? -42.059 -2.584 19.944 1.00 50.00 77 PRO A CA 1
ATOM 626 C C . PRO A 1 77 ? -43.308 -3.367 20.391 1.00 50.00 77 PRO A C 1
ATOM 628 O O . PRO A 1 77 ? -43.259 -4.499 20.855 1.00 50.00 77 PRO A O 1
ATOM 631 N N . SER A 1 78 ? -44.426 -2.724 20.058 1.00 45.44 78 SER A N 1
ATOM 632 C CA . SER A 1 78 ? -45.708 -3.284 19.631 1.00 45.44 78 SER A CA 1
ATOM 633 C C . SER A 1 78 ? -46.725 -3.749 20.679 1.00 45.44 78 SER A C 1
ATOM 635 O O . SER A 1 78 ? -46.498 -4.607 21.524 1.00 45.44 78 SER A O 1
ATOM 637 N N . SER A 1 79 ? -47.891 -3.126 20.536 1.00 62.22 79 SER A N 1
ATOM 638 C CA . SER A 1 79 ? -49.134 -3.238 21.284 1.00 62.22 79 SER A CA 1
ATOM 639 C C . SER A 1 79 ? -49.913 -4.504 20.921 1.00 62.22 79 SER A C 1
ATOM 641 O O . SER A 1 79 ? -50.224 -4.689 19.750 1.00 62.22 79 SER A O 1
ATOM 643 N N . PHE A 1 80 ? -50.312 -5.289 21.929 1.00 56.56 80 PHE A N 1
ATOM 644 C CA . PHE A 1 80 ? -51.577 -6.039 21.955 1.00 56.56 80 PHE A CA 1
ATOM 645 C C . PHE A 1 80 ? -52.064 -6.148 23.418 1.00 56.56 80 PHE A C 1
ATOM 647 O O . PHE A 1 80 ? -51.267 -6.523 24.282 1.00 56.56 80 PHE A O 1
ATOM 654 N N . PRO A 1 81 ? -53.331 -5.815 23.747 1.00 57.22 81 PRO A N 1
ATOM 655 C CA . PRO A 1 81 ? -53.833 -5.866 25.116 1.00 57.22 81 PRO A CA 1
ATOM 656 C C . PRO A 1 81 ? -54.616 -7.162 25.373 1.00 57.22 81 PRO A C 1
ATOM 658 O O . PRO A 1 81 ? -55.571 -7.438 24.661 1.00 57.22 81 PRO A O 1
ATOM 661 N N . MET A 1 82 ? -54.237 -7.924 26.405 1.00 47.28 82 MET A N 1
ATOM 662 C CA . MET A 1 82 ? -55.097 -8.770 27.264 1.00 47.28 82 MET A CA 1
ATOM 663 C C . MET A 1 82 ? -54.244 -9.863 27.917 1.00 47.28 82 MET A C 1
ATOM 665 O O . MET A 1 82 ? -53.835 -10.812 27.264 1.00 47.28 82 MET A O 1
ATOM 669 N N . ASN A 1 83 ? -53.995 -9.779 29.219 1.00 48.19 83 ASN A N 1
ATOM 670 C CA . ASN A 1 83 ? -54.795 -10.483 30.222 1.00 48.19 83 ASN A CA 1
ATOM 671 C C . ASN A 1 83 ? -54.089 -10.369 31.584 1.00 48.19 83 ASN A C 1
ATOM 673 O O . ASN A 1 83 ? -52.874 -10.500 31.713 1.00 48.19 83 ASN A O 1
ATOM 677 N N . ARG A 1 84 ? -54.877 -10.054 32.602 1.00 57.16 84 ARG A N 1
ATOM 678 C CA . ARG A 1 84 ? -54.474 -9.715 33.968 1.00 57.16 84 ARG A CA 1
ATOM 679 C C . ARG A 1 84 ? -54.042 -10.980 34.719 1.00 57.16 84 ARG A C 1
ATOM 681 O O . ARG A 1 84 ? -54.875 -11.859 34.875 1.00 57.16 84 ARG A O 1
ATOM 688 N N . MET A 1 85 ? -52.818 -11.050 35.249 1.00 56.25 85 MET A N 1
ATOM 689 C CA . MET A 1 85 ? -52.414 -12.023 36.285 1.00 56.25 85 MET A CA 1
ATOM 690 C C . MET A 1 85 ? -51.494 -11.336 37.324 1.00 56.25 85 MET A C 1
ATOM 692 O O . MET A 1 85 ? -50.612 -10.574 36.924 1.00 56.25 85 MET A O 1
ATOM 696 N N . PRO A 1 86 ? -51.706 -11.528 38.643 1.00 55.16 86 PRO A N 1
ATOM 697 C CA . PRO A 1 86 ? -50.949 -10.849 39.702 1.00 55.16 86 PRO A CA 1
ATOM 698 C C . PRO A 1 86 ? -49.566 -11.493 39.963 1.00 55.16 86 PRO A C 1
ATOM 700 O O . PRO A 1 86 ? -49.423 -12.708 39.819 1.00 55.16 86 PRO A O 1
ATOM 703 N N . PRO A 1 87 ? -48.542 -10.727 40.398 1.00 62.25 87 PRO A N 1
ATOM 704 C CA . PRO A 1 87 ? -47.191 -11.233 40.615 1.00 62.25 87 PRO A CA 1
ATOM 705 C C . PRO A 1 87 ? -47.043 -11.726 42.058 1.00 62.25 87 PRO A C 1
ATOM 707 O O . PRO A 1 87 ? -46.575 -11.002 42.933 1.00 62.25 87 PRO A O 1
ATOM 710 N N . ALA A 1 88 ? -47.459 -12.955 42.336 1.00 56.97 88 ALA A N 1
ATOM 711 C CA . ALA A 1 88 ? -47.286 -13.538 43.663 1.00 56.97 88 ALA A CA 1
ATOM 712 C C . ALA A 1 88 ? -47.072 -15.048 43.564 1.00 56.97 88 ALA A C 1
ATOM 714 O O . ALA A 1 88 ? -47.994 -15.788 43.872 1.00 56.97 88 ALA A O 1
ATOM 715 N N . LEU A 1 89 ? -45.896 -15.498 43.087 1.00 56.72 89 LEU A N 1
ATOM 716 C CA . LEU A 1 89 ? -45.400 -16.873 43.331 1.00 56.72 89 LEU A CA 1
ATOM 717 C C . LEU A 1 89 ? -43.963 -17.198 42.855 1.00 56.72 89 LEU A C 1
ATOM 719 O O . LEU A 1 89 ? -43.619 -18.369 42.771 1.00 56.72 89 LEU A O 1
ATOM 723 N N . LEU A 1 90 ? -43.082 -16.226 42.574 1.00 50.75 90 LEU A N 1
ATOM 724 C CA . LEU A 1 90 ? -41.688 -16.534 42.170 1.00 50.75 90 LEU A CA 1
ATOM 725 C C . LEU A 1 90 ? -40.612 -16.056 43.162 1.00 50.75 90 LEU A C 1
ATOM 727 O O . LEU A 1 90 ? -39.423 -16.114 42.867 1.00 50.75 90 LEU A O 1
ATOM 731 N N . SER A 1 91 ? -41.000 -15.628 44.366 1.00 55.16 91 SER A N 1
ATOM 732 C CA . SER A 1 91 ? -40.091 -15.070 45.377 1.00 55.16 91 SER A CA 1
ATOM 733 C C . SER A 1 91 ? -39.357 -16.099 46.253 1.00 55.16 91 SER A C 1
ATOM 735 O O . SER A 1 91 ? -38.855 -15.721 47.309 1.00 55.16 91 SER A O 1
ATOM 737 N N . SER A 1 92 ? -39.247 -17.378 45.865 1.00 55.91 92 SER A N 1
ATOM 738 C CA . SER A 1 92 ? -38.641 -18.382 46.764 1.00 55.91 92 SER A CA 1
ATOM 739 C C . SER A 1 92 ? -37.532 -19.270 46.205 1.00 55.91 92 SER A C 1
ATOM 741 O O . SER A 1 92 ? -36.975 -20.046 46.967 1.00 55.91 92 SER A O 1
ATOM 743 N N . MET A 1 93 ? -37.120 -19.160 44.939 1.00 59.25 93 MET A N 1
ATOM 744 C CA . MET A 1 93 ? -36.134 -20.116 44.408 1.00 59.25 93 MET A CA 1
ATOM 745 C C . MET A 1 93 ? -35.118 -19.496 43.457 1.00 59.25 93 MET A C 1
ATOM 747 O O . MET A 1 93 ? -35.112 -19.849 42.291 1.00 59.25 93 MET A O 1
ATOM 751 N N . LEU A 1 94 ? -34.242 -18.609 43.943 1.00 54.81 94 LEU A N 1
ATOM 752 C CA . LEU A 1 94 ? -32.902 -18.424 43.357 1.00 54.81 94 LEU A CA 1
ATOM 753 C C . LEU A 1 94 ? -31.997 -17.617 44.316 1.00 54.81 94 LEU A C 1
ATOM 755 O O . LEU A 1 94 ? -31.620 -16.479 44.051 1.00 54.81 94 LEU A O 1
ATOM 759 N N . ARG A 1 95 ? -31.660 -18.194 45.478 1.00 60.22 95 ARG A N 1
ATOM 760 C CA . ARG A 1 95 ? -30.541 -17.717 46.308 1.00 60.22 95 ARG A CA 1
ATOM 761 C C . ARG A 1 95 ? -29.300 -18.530 45.923 1.00 60.22 95 ARG A C 1
ATOM 763 O O . ARG A 1 95 ? -29.281 -19.722 46.221 1.00 60.22 95 ARG A O 1
ATOM 770 N N . PRO A 1 96 ? -28.271 -17.948 45.287 1.00 60.25 96 PRO A N 1
ATOM 771 C CA . PRO A 1 96 ? -27.004 -18.644 45.109 1.00 60.25 96 PRO A CA 1
ATOM 772 C C . PRO A 1 96 ? -26.310 -18.802 46.473 1.00 60.25 96 PRO A C 1
ATOM 774 O O . PRO A 1 96 ? -26.277 -17.838 47.248 1.00 60.25 96 PRO A O 1
ATOM 777 N N . PRO A 1 97 ? -25.752 -19.979 46.802 1.00 66.56 97 PRO A N 1
ATOM 778 C CA . PRO A 1 97 ? -24.904 -20.126 47.973 1.00 66.56 97 PRO A CA 1
ATOM 779 C C . PRO A 1 97 ? -23.582 -19.381 47.742 1.00 66.56 97 PRO A C 1
ATOM 781 O O . PRO A 1 97 ? -22.897 -19.583 46.742 1.00 66.56 97 PRO A O 1
ATOM 784 N N . MET A 1 98 ? -23.221 -18.512 48.685 1.00 61.50 98 MET A N 1
ATOM 785 C CA . MET A 1 98 ? -21.883 -17.933 48.776 1.00 61.50 98 MET A CA 1
ATOM 786 C C . MET A 1 98 ? -20.916 -19.034 49.219 1.00 61.50 98 MET A C 1
ATOM 788 O O . MET A 1 98 ? -20.915 -19.418 50.386 1.00 61.50 98 MET A O 1
ATOM 792 N N . THR A 1 99 ? -20.096 -19.545 48.301 1.00 63.94 99 THR A N 1
ATOM 793 C CA . THR A 1 99 ? -18.958 -20.408 48.636 1.00 63.94 99 THR A CA 1
ATOM 794 C C . THR A 1 99 ? -17.671 -19.617 48.442 1.00 63.94 99 THR A C 1
ATOM 796 O O . THR A 1 99 ? -17.267 -19.315 47.320 1.00 63.94 99 THR A O 1
ATOM 799 N N . MET A 1 100 ? -17.029 -19.264 49.551 1.00 61.19 100 MET A N 1
ATOM 800 C CA . MET A 1 100 ? -15.676 -18.720 49.575 1.00 61.19 100 MET A CA 1
ATOM 801 C C . MET A 1 100 ? -14.676 -19.834 49.246 1.00 61.19 100 MET A C 1
ATOM 803 O O . MET A 1 100 ? -14.490 -20.741 50.050 1.00 61.19 100 MET A O 1
ATOM 807 N N . ALA A 1 101 ? -14.006 -19.746 48.098 1.00 51.09 101 ALA A N 1
ATOM 808 C CA . ALA A 1 101 ? -12.722 -20.404 47.858 1.00 51.09 101 ALA A CA 1
ATOM 809 C C . ALA A 1 101 ? -11.973 -19.653 46.749 1.00 51.09 101 ALA A C 1
ATOM 811 O O . ALA A 1 101 ? -12.091 -19.957 45.564 1.00 51.09 101 ALA A O 1
ATOM 812 N N . ALA A 1 102 ? -11.200 -18.639 47.137 1.00 58.53 102 ALA A N 1
ATOM 813 C CA . ALA A 1 102 ? -10.209 -18.032 46.262 1.00 58.53 102 ALA A CA 1
ATOM 814 C C . ALA A 1 102 ? -9.058 -19.029 46.053 1.00 58.53 102 ALA A C 1
ATOM 816 O O . ALA A 1 102 ? -8.084 -19.033 46.802 1.00 58.53 102 ALA A O 1
ATOM 817 N N . GLN A 1 103 ? -9.163 -19.888 45.040 1.00 57.84 103 GLN A N 1
ATOM 818 C CA . GLN A 1 103 ? -8.003 -20.615 44.533 1.00 57.84 103 GLN A CA 1
ATOM 819 C C . GLN A 1 103 ? -7.252 -19.688 43.574 1.00 57.84 103 GLN A C 1
ATOM 821 O O . GLN A 1 103 ? -7.644 -19.490 42.426 1.00 57.84 103 GLN A O 1
ATOM 826 N N . ARG A 1 104 ? -6.182 -19.059 44.073 1.00 51.41 104 ARG A N 1
ATOM 827 C CA . ARG A 1 104 ? -5.175 -18.417 43.220 1.00 51.41 104 ARG A CA 1
ATOM 828 C C . ARG A 1 104 ? -4.531 -19.502 42.344 1.00 51.41 104 ARG A C 1
ATOM 830 O O . ARG A 1 104 ? -4.062 -20.489 42.907 1.00 51.41 104 ARG A O 1
ATOM 837 N N . PRO A 1 105 ? -4.418 -19.320 41.017 1.00 53.19 105 PRO A N 1
ATOM 838 C CA . PRO A 1 105 ? -3.556 -20.169 40.211 1.00 53.19 105 PRO A CA 1
ATOM 839 C C . PRO A 1 105 ? -2.103 -19.938 40.643 1.00 53.19 105 PRO A C 1
ATOM 841 O O . PRO A 1 105 ? -1.584 -18.823 40.559 1.00 53.19 105 PRO A O 1
ATOM 844 N N . SER A 1 106 ? -1.448 -20.984 41.134 1.00 57.50 106 SER A N 1
ATOM 845 C CA . SER A 1 106 ? -0.004 -21.012 41.333 1.00 57.50 106 SER A CA 1
ATOM 846 C C . SER A 1 106 ? 0.683 -21.033 39.966 1.00 57.50 106 SER A C 1
ATOM 848 O O . SER A 1 106 ? 0.648 -22.043 39.267 1.00 57.50 106 SER A O 1
ATOM 850 N N . VAL A 1 107 ? 1.300 -19.920 39.575 1.00 68.19 107 VAL A N 1
ATOM 851 C CA . VAL A 1 107 ? 2.242 -19.884 38.448 1.00 68.19 107 VAL A CA 1
ATOM 852 C C . VAL A 1 107 ? 3.515 -20.647 38.841 1.00 68.19 107 VAL A C 1
ATOM 854 O O . VAL A 1 107 ? 4.121 -20.301 39.859 1.00 68.19 107 VAL A O 1
ATOM 857 N N . PRO A 1 108 ? 3.955 -21.663 38.077 1.00 58.47 108 PRO A N 1
ATOM 858 C CA . PRO A 1 108 ? 5.250 -22.285 38.307 1.00 58.47 108 PRO A CA 1
ATOM 859 C C . PRO A 1 108 ? 6.354 -21.282 37.958 1.00 58.47 108 PRO A C 1
ATOM 861 O O . PRO A 1 108 ? 6.492 -20.833 36.821 1.00 58.47 108 PRO A O 1
ATOM 864 N N . ARG A 1 109 ? 7.133 -20.905 38.971 1.00 62.94 109 ARG A N 1
ATOM 865 C CA . ARG A 1 109 ? 8.362 -20.127 38.816 1.00 62.94 109 ARG A CA 1
ATOM 866 C C . ARG A 1 109 ? 9.421 -21.057 38.205 1.00 62.94 109 ARG A C 1
ATOM 868 O O . ARG A 1 109 ? 9.589 -22.158 38.730 1.00 62.94 109 ARG A O 1
ATOM 875 N N . PRO A 1 110 ? 10.133 -20.668 37.133 1.00 57.56 110 PRO A N 1
ATOM 876 C CA . PRO A 1 110 ? 11.229 -21.478 36.627 1.00 57.56 110 PRO A CA 1
ATOM 877 C C . PRO A 1 110 ? 12.310 -21.566 37.707 1.00 57.56 110 PRO A C 1
ATOM 879 O O . PRO A 1 110 ? 12.781 -20.552 38.227 1.00 57.56 110 PRO A O 1
ATOM 882 N N . VAL A 1 111 ? 12.655 -22.797 38.073 1.00 57.88 111 VAL A N 1
ATOM 883 C CA . VAL A 1 111 ? 13.796 -23.115 38.926 1.00 57.88 111 VAL A CA 1
ATOM 884 C C . VAL A 1 111 ? 15.044 -22.723 38.139 1.00 57.88 111 VAL A C 1
ATOM 886 O O . VAL A 1 111 ? 15.344 -23.326 37.111 1.00 57.88 111 VAL A O 1
ATOM 889 N N . MET A 1 112 ? 15.744 -21.677 38.579 1.00 55.22 112 MET A N 1
ATOM 890 C CA . MET A 1 112 ? 17.084 -21.396 38.075 1.00 55.22 112 MET A CA 1
ATOM 891 C C . MET A 1 112 ? 18.007 -22.481 38.625 1.00 55.22 112 MET A C 1
ATOM 893 O O . MET A 1 112 ? 18.269 -22.541 39.825 1.00 55.22 112 MET A O 1
ATOM 897 N N . THR A 1 113 ? 18.452 -23.370 37.743 1.00 51.34 113 THR A N 1
ATOM 898 C CA . THR A 1 113 ? 19.513 -24.335 38.017 1.00 51.34 113 THR A CA 1
ATOM 899 C C . THR A 1 113 ? 20.775 -23.570 38.412 1.00 51.34 113 THR A C 1
ATOM 901 O O . THR A 1 113 ? 21.333 -22.820 37.612 1.00 51.34 113 THR A O 1
ATOM 904 N N . LEU A 1 114 ? 21.209 -23.749 39.660 1.00 48.16 114 LEU A N 1
ATOM 905 C CA . LEU A 1 114 ? 22.511 -23.312 40.154 1.00 48.16 114 LEU A CA 1
ATOM 906 C C . LEU A 1 114 ? 23.599 -24.103 39.414 1.00 48.16 114 LEU A C 1
ATOM 908 O O . LEU A 1 114 ? 23.847 -25.264 39.730 1.00 48.16 114 LEU A O 1
ATOM 912 N N . ALA A 1 115 ? 24.230 -23.476 38.423 1.00 48.19 115 ALA A N 1
ATOM 913 C CA . ALA A 1 115 ? 25.507 -23.921 37.878 1.00 48.19 115 ALA A CA 1
ATOM 914 C C . ALA A 1 115 ? 26.645 -23.180 38.613 1.00 48.19 115 ALA A C 1
ATOM 916 O O . ALA A 1 115 ? 26.527 -21.972 38.845 1.00 48.19 115 ALA A O 1
ATOM 917 N N . PRO A 1 116 ? 27.726 -23.869 39.019 1.00 41.78 116 PRO A N 1
ATOM 918 C CA . PRO A 1 116 ? 28.771 -23.274 39.835 1.00 41.78 116 PRO A CA 1
ATOM 919 C C . PRO A 1 116 ? 29.782 -22.465 39.006 1.00 41.78 116 PRO A C 1
ATOM 921 O O . PRO A 1 116 ? 30.286 -22.927 37.990 1.00 41.78 116 PRO A O 1
ATOM 924 N N . LEU A 1 117 ? 30.083 -21.271 39.529 1.00 40.53 117 LEU A N 1
ATOM 925 C CA . LEU A 1 117 ? 31.383 -20.589 39.582 1.00 40.53 117 LEU A CA 1
ATOM 926 C C . LEU A 1 117 ? 32.265 -20.570 38.317 1.00 40.53 117 LEU A C 1
ATOM 928 O O . LEU A 1 117 ? 33.081 -21.462 38.116 1.00 40.53 117 LEU A O 1
ATOM 932 N N . THR A 1 118 ? 32.286 -19.419 37.635 1.00 39.19 118 THR A N 1
ATOM 933 C CA . THR A 1 118 ? 33.530 -18.826 37.104 1.00 39.19 118 THR A CA 1
ATOM 934 C C . THR A 1 118 ? 33.502 -17.300 37.261 1.00 39.19 118 THR A C 1
ATOM 936 O O . THR A 1 118 ? 32.811 -16.595 36.533 1.00 39.19 118 THR A O 1
ATOM 939 N N . ALA A 1 119 ? 34.215 -16.828 38.285 1.00 36.44 119 ALA A N 1
ATOM 940 C CA . ALA A 1 119 ? 35.033 -15.614 38.353 1.00 36.44 119 ALA A CA 1
ATOM 941 C C . ALA A 1 119 ? 34.842 -14.520 37.269 1.00 36.44 119 ALA A C 1
ATOM 943 O O . ALA A 1 119 ? 35.319 -14.673 36.149 1.00 36.44 119 ALA A O 1
ATOM 944 N N . ASN A 1 120 ? 34.269 -13.365 37.642 1.00 39.62 120 ASN A N 1
ATOM 945 C CA . ASN A 1 120 ? 35.008 -12.111 37.908 1.00 39.62 120 ASN A CA 1
ATOM 946 C C . ASN A 1 120 ? 34.249 -10.812 37.565 1.00 39.62 120 ASN A C 1
ATOM 948 O O . ASN A 1 120 ? 33.614 -10.675 36.525 1.00 39.62 120 ASN A O 1
ATOM 952 N N . THR A 1 121 ? 34.493 -9.840 38.451 1.00 41.34 121 THR A N 1
ATOM 953 C CA . THR A 1 121 ? 34.384 -8.378 38.306 1.00 41.34 121 THR A CA 1
ATOM 954 C C . THR A 1 121 ? 33.065 -7.723 38.739 1.00 41.34 121 THR A C 1
ATOM 956 O O . THR A 1 121 ? 32.027 -7.793 38.091 1.00 41.34 121 THR A O 1
ATOM 959 N N . ALA A 1 122 ? 33.184 -7.061 39.892 1.00 39.22 122 ALA A N 1
ATOM 960 C CA . ALA A 1 122 ? 32.215 -6.260 40.627 1.00 39.22 122 ALA A CA 1
ATOM 961 C C . ALA A 1 122 ? 31.993 -4.855 40.030 1.00 39.22 122 ALA A C 1
ATOM 963 O O . ALA A 1 122 ? 32.894 -4.356 39.367 1.00 39.22 122 ALA A O 1
ATOM 964 N N . VAL A 1 123 ? 30.834 -4.231 40.315 1.00 57.12 123 VAL A N 1
ATOM 965 C CA . VAL A 1 123 ? 30.595 -2.913 40.983 1.00 57.12 123 VAL A CA 1
ATOM 966 C C . VAL A 1 123 ? 29.046 -2.704 41.097 1.00 57.12 123 VAL A C 1
ATOM 968 O O . VAL A 1 123 ? 28.331 -3.158 40.202 1.00 57.12 123 VAL A O 1
ATOM 971 N N . PRO A 1 124 ? 28.489 -2.120 42.191 1.00 54.88 124 PRO A N 1
ATOM 972 C CA . PRO A 1 124 ? 27.058 -2.188 42.563 1.00 54.88 124 PRO A CA 1
ATOM 973 C C . PRO A 1 124 ? 26.200 -0.980 42.095 1.00 54.88 124 PRO A C 1
ATOM 975 O O . PRO A 1 124 ? 26.760 -0.012 41.582 1.00 54.88 124 PRO A O 1
ATOM 978 N N . PRO A 1 125 ? 24.854 -0.995 42.278 1.00 49.53 125 PRO A N 1
ATOM 979 C CA . PRO A 1 125 ? 23.980 0.128 41.937 1.00 49.53 125 PRO A CA 1
ATOM 980 C C . PRO A 1 125 ? 23.841 1.103 43.118 1.00 49.53 125 PRO A C 1
ATOM 982 O O . PRO A 1 125 ? 23.480 0.691 44.221 1.00 49.53 125 PRO A O 1
ATOM 985 N N . GLU A 1 126 ? 24.091 2.392 42.888 1.00 37.94 126 GLU A N 1
ATOM 986 C CA . GLU A 1 126 ? 23.877 3.450 43.881 1.00 37.94 126 GLU A CA 1
ATOM 987 C C . GLU A 1 126 ? 22.574 4.220 43.614 1.00 37.94 126 GLU A C 1
ATOM 989 O O . GLU A 1 126 ? 22.124 4.385 42.479 1.00 37.94 126 GLU A O 1
ATOM 994 N N . ALA A 1 127 ? 21.936 4.606 44.714 1.00 44.78 127 ALA A N 1
ATOM 995 C CA . ALA A 1 127 ? 20.598 5.154 44.820 1.00 44.78 127 ALA A CA 1
ATOM 996 C C . ALA A 1 127 ? 20.570 6.695 44.782 1.00 44.78 127 ALA A C 1
ATOM 998 O O . ALA A 1 127 ? 21.566 7.355 45.039 1.00 44.78 127 ALA A O 1
ATOM 999 N N . SER A 1 128 ? 19.351 7.223 44.625 1.00 36.22 128 SER A N 1
ATOM 1000 C CA . SER A 1 128 ? 18.884 8.523 45.140 1.00 36.22 128 SER A CA 1
ATOM 1001 C C . SER A 1 128 ? 19.398 9.833 44.518 1.00 36.22 128 SER A C 1
ATOM 1003 O O . SER A 1 128 ? 20.487 10.298 44.808 1.00 36.22 128 SER A O 1
ATOM 1005 N N . GLY A 1 129 ? 18.452 10.547 43.892 1.00 36.09 129 GLY A N 1
ATOM 1006 C CA . GLY A 1 129 ? 17.993 11.841 44.419 1.00 36.09 129 GLY A CA 1
ATOM 1007 C C . GLY A 1 129 ? 18.558 13.136 43.815 1.00 36.09 129 GLY A C 1
ATOM 1008 O O . GLY A 1 129 ? 19.763 13.319 43.772 1.00 36.09 129 GLY A O 1
ATOM 1009 N N . VAL A 1 130 ? 17.622 14.076 43.550 1.00 36.31 130 VAL A N 1
ATOM 1010 C CA . VAL A 1 130 ? 17.773 15.553 43.689 1.00 36.31 130 VAL A CA 1
ATOM 1011 C C . VAL A 1 130 ? 18.681 16.213 42.625 1.00 36.31 130 VAL A C 1
ATOM 1013 O O . VAL A 1 130 ? 19.657 15.636 42.192 1.00 36.31 130 VAL A O 1
ATOM 1016 N N . SER A 1 131 ? 18.530 17.443 42.134 1.00 39.53 131 SER A N 1
ATOM 1017 C CA . SER A 1 131 ? 17.522 18.508 42.034 1.00 39.53 131 SER A CA 1
ATOM 1018 C C . SER A 1 131 ? 18.247 19.656 41.291 1.00 39.53 131 SER A C 1
ATOM 1020 O O . SER A 1 131 ? 19.441 19.826 41.497 1.00 39.53 131 SER A O 1
ATOM 1022 N N . MET A 1 132 ? 17.530 20.424 40.460 1.00 38.84 132 MET A N 1
ATOM 1023 C CA . MET A 1 132 ? 17.777 21.826 40.035 1.00 38.84 132 MET A CA 1
ATOM 1024 C C . MET A 1 132 ? 19.185 22.289 39.537 1.00 38.84 132 MET A C 1
ATOM 1026 O O . MET A 1 132 ? 20.134 22.404 40.300 1.00 38.84 132 MET A O 1
ATOM 1030 N N . GLN A 1 133 ? 19.229 22.670 38.244 1.00 41.22 133 GLN A N 1
ATOM 1031 C CA . GLN A 1 133 ? 19.819 23.875 37.576 1.00 41.22 133 GLN A CA 1
ATOM 1032 C C . GLN A 1 133 ? 20.601 24.896 38.473 1.00 41.22 133 GLN A C 1
ATOM 1034 O O . GLN A 1 133 ? 20.094 25.151 39.565 1.00 41.22 133 GLN A O 1
ATOM 1039 N N . PRO A 1 134 ? 21.702 25.607 38.046 1.00 46.97 134 PRO A N 1
ATOM 1040 C CA . PRO A 1 134 ? 21.666 26.538 36.894 1.00 46.97 134 PRO A CA 1
ATOM 1041 C C . PRO A 1 134 ? 22.956 26.978 36.127 1.00 46.97 134 PRO A C 1
ATOM 1043 O O . PRO A 1 134 ? 24.083 26.767 36.548 1.00 46.97 134 PRO A O 1
ATOM 1046 N N . SER A 1 135 ? 22.688 27.695 35.016 1.00 35.03 135 SER A N 1
ATOM 1047 C CA . SER A 1 135 ? 23.382 28.871 34.426 1.00 35.03 135 SER A CA 1
ATOM 1048 C C . SER A 1 135 ? 24.744 28.793 33.697 1.00 35.03 135 SER A C 1
ATOM 1050 O O . SER A 1 135 ? 25.793 28.630 34.299 1.00 35.03 135 SER A O 1
ATOM 1052 N N . ALA A 1 136 ? 24.662 29.129 32.396 1.00 37.81 136 ALA A N 1
ATOM 1053 C CA . ALA A 1 136 ? 25.418 30.147 31.636 1.00 37.81 136 ALA A CA 1
ATOM 1054 C C . ALA A 1 136 ? 26.965 30.156 31.617 1.00 37.81 136 ALA A C 1
ATOM 1056 O O . ALA A 1 136 ? 27.603 30.473 32.613 1.00 37.81 136 ALA A O 1
ATOM 1057 N N . SER A 1 137 ? 27.560 30.016 30.419 1.00 37.44 137 SER A N 1
ATOM 1058 C CA . SER A 1 137 ? 28.270 31.102 29.689 1.00 37.44 137 SER A CA 1
ATOM 1059 C C . SER A 1 137 ? 29.137 30.586 28.515 1.00 37.44 137 SER A C 1
ATOM 1061 O O . SER A 1 137 ? 29.961 29.695 28.662 1.00 37.44 137 SER A O 1
ATOM 1063 N N . GLU A 1 138 ? 28.886 31.171 27.337 1.00 33.66 138 GLU A N 1
ATOM 1064 C CA . GLU A 1 138 ? 29.840 31.626 26.302 1.00 33.66 138 GLU A CA 1
ATOM 1065 C C . GLU A 1 138 ? 31.035 30.765 25.820 1.00 33.66 138 GLU A C 1
ATOM 1067 O O . GLU A 1 138 ? 32.052 30.653 26.497 1.00 33.66 138 GLU A O 1
ATOM 1072 N N . LYS A 1 139 ? 31.001 30.358 24.534 1.00 38.38 139 LYS A N 1
ATOM 1073 C CA . LYS A 1 139 ? 31.826 30.890 23.405 1.00 38.38 139 LYS A CA 1
ATOM 1074 C C . LYS A 1 139 ? 31.850 29.915 22.210 1.00 38.38 139 LYS A C 1
ATOM 1076 O O . LYS A 1 139 ? 32.205 28.755 22.400 1.00 38.38 139 LYS A O 1
ATOM 1081 N N . PRO A 1 140 ? 31.582 30.366 20.969 1.00 49.81 140 PRO A N 1
ATOM 1082 C CA . PRO A 1 140 ? 31.948 29.634 19.763 1.00 49.81 140 PRO A CA 1
ATOM 1083 C C . PRO A 1 140 ? 33.291 30.153 19.227 1.00 49.81 140 PRO A C 1
ATOM 1085 O O . PRO A 1 140 ? 33.433 31.348 18.980 1.00 49.81 140 PRO A O 1
ATOM 1088 N N . SER A 1 141 ? 34.264 29.266 19.011 1.00 40.62 141 SER A N 1
ATOM 1089 C CA . SER A 1 141 ? 35.462 29.589 18.230 1.00 40.62 141 SER A CA 1
ATOM 1090 C C . SER A 1 141 ? 35.952 28.400 17.414 1.00 40.62 141 SER A C 1
ATOM 1092 O O . SER A 1 141 ? 36.164 27.316 17.947 1.00 40.62 141 SER A O 1
ATOM 1094 N N . ALA A 1 142 ? 36.229 28.730 16.151 1.00 45.25 142 ALA A N 1
ATOM 1095 C CA . ALA A 1 142 ? 37.127 28.093 15.194 1.00 45.25 142 ALA A CA 1
ATOM 1096 C C . ALA A 1 142 ? 36.669 26.795 14.505 1.00 45.25 142 ALA A C 1
ATOM 1098 O O . ALA A 1 142 ? 36.651 25.721 15.091 1.00 45.25 142 ALA A O 1
ATOM 1099 N N . SER A 1 143 ? 36.500 26.876 13.181 1.00 59.97 143 SER A N 1
ATOM 1100 C CA . SER A 1 143 ? 37.536 26.321 12.304 1.00 59.97 143 SER A CA 1
ATOM 1101 C C . SER A 1 143 ? 37.485 26.935 10.899 1.00 59.97 143 SER A C 1
ATOM 1103 O O . SER A 1 143 ? 36.419 27.217 10.359 1.00 59.97 143 SE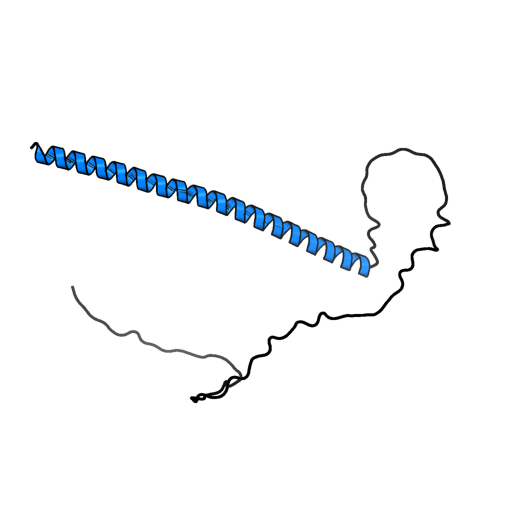R A O 1
ATOM 1105 N N . VAL A 1 144 ? 38.677 27.171 10.360 1.00 51.50 144 VAL A N 1
ATOM 1106 C CA . VAL A 1 144 ? 39.031 27.776 9.069 1.00 51.50 144 VAL A CA 1
ATOM 1107 C C . VAL A 1 144 ? 39.229 26.665 8.025 1.00 51.50 144 VAL A C 1
ATOM 1109 O O . VAL A 1 144 ? 39.729 25.600 8.375 1.00 51.50 144 VAL A O 1
ATOM 1112 N N . GLY A 1 145 ? 38.922 26.930 6.749 1.00 46.72 145 GLY A N 1
ATOM 1113 C CA . GLY A 1 145 ? 39.399 26.131 5.603 1.00 46.72 145 GLY A CA 1
ATOM 1114 C C . GLY A 1 145 ? 38.489 26.250 4.372 1.00 46.72 145 GLY A C 1
ATOM 1115 O O . GLY A 1 145 ? 37.402 25.689 4.367 1.00 46.72 145 GLY A O 1
ATOM 1116 N N . THR A 1 146 ? 38.789 27.150 3.428 1.00 51.50 146 THR A N 1
ATOM 1117 C CA . THR A 1 146 ? 39.457 26.877 2.126 1.00 51.50 146 THR A CA 1
ATOM 1118 C C . THR A 1 146 ? 38.675 25.976 1.165 1.00 51.50 146 THR A C 1
ATOM 1120 O O . THR A 1 146 ? 38.740 24.753 1.281 1.00 51.50 146 THR A O 1
ATOM 1123 N N . ASN A 1 147 ? 38.001 26.577 0.180 1.00 44.41 147 ASN A N 1
ATOM 1124 C CA . ASN A 1 147 ? 38.378 26.584 -1.248 1.00 44.41 147 ASN A CA 1
ATOM 1125 C C . ASN A 1 147 ? 37.383 27.419 -2.061 1.00 44.41 147 ASN A C 1
ATOM 1127 O O . ASN A 1 147 ? 36.190 27.432 -1.684 1.00 44.41 147 ASN A O 1
#

pLDDT: mean 72.03, std 24.18, range [33.66, 98.88]

Secondary structure (DSSP, 8-state):
-HHHHHHHHHHHHHHHHHHHHHHHHHHHHHHHHHHHHHHHHHHHHHHHHHHHHHHHHHHHHHHHHTT--S-S----------------S-TTS-------------PPPP--------------PPP--------------------

InterPro domains:
  IPR032451 SMARCC, C-terminal [PF16495] (1-68)

Radius of gyration: 38.37 Å; chains: 1; bounding box: 95×56×87 Å